Protein AF-A0A653CNT8-F1 (afdb_monomer)

Nearest PDB structures (foldseek):
  4oww-assembly1_C  TM=9.726E-01  e=1.168E-03  Homo sapiens

Solvent-accessible surface area (backbone atoms only — not comparable to full-atom values): 7453 Å² total; per-residue (Å²): 114,70,68,63,53,53,52,52,52,53,52,49,55,63,69,68,51,68,81,62,68,60,64,63,49,51,55,50,52,51,52,51,52,55,51,53,53,51,50,54,52,50,56,66,70,57,79,70,93,74,88,80,91,78,82,88,88,88,87,80,92,74,94,71,84,76,70,93,64,94,70,81,75,53,69,66,29,53,52,51,47,52,49,47,58,74,75,38,92,70,43,71,45,72,43,90,47,90,84,74,49,29,50,44,83,50,79,86,83,77,83,88,126

pLDDT: mean 70.65, std 19.43, range [34.91, 95.94]

Secondary structure (DSSP, 8-state):
-HHHHHHHHHHHHHHHS---HHHHHHHHHHHHHHHHHHHHHHHHHS-------------S-------S------HHHHHHHHHHHHH--SEEEE---TTS--EEEEPPP----

InterPro domains:
  IPR031821 SOSS complex subunit C [PF15925] (32-110)
  IPR031821 SOSS complex subunit C [PTHR31526] (18-112)

Foldseek 3Di:
DVVVVVVVVVVVVVVPPDPPPVVVVVVVVVVVVVVVVVVVVVCVVPDDDDDDDDDDDDDDDDDDPPPPDPDPLDPVLVVVLVVCVVVDPFDKDADPDPVPCRIDGDDDDDDDD

Organism: Callosobruchus maculatus (NCBI:txid64391)

Structure (mmCIF, N/CA/C/O backbone):
data_AF-A0A653CNT8-F1
#
_entry.id   AF-A0A653CNT8-F1
#
loop_
_atom_site.group_PDB
_atom_site.id
_atom_site.type_symbol
_atom_site.label_atom_id
_atom_site.label_alt_id
_atom_site.label_comp_id
_atom_site.label_asym_id
_atom_site.label_entity_id
_atom_site.label_seq_id
_atom_site.pdbx_PDB_ins_code
_atom_site.Cartn_x
_atom_site.Cartn_y
_atom_site.Cartn_z
_atom_site.occupancy
_atom_site.B_iso_or_equiv
_atom_site.auth_seq_id
_atom_site.auth_comp_id
_atom_site.auth_asym_id
_atom_site.auth_atom_id
_atom_site.pdbx_PDB_model_num
ATOM 1 N N . MET A 1 1 ? 24.643 13.801 -40.669 1.00 60.78 1 MET A N 1
ATOM 2 C CA . MET A 1 1 ? 23.353 13.074 -40.576 1.00 60.78 1 MET A CA 1
ATOM 3 C C . MET A 1 1 ? 23.314 12.082 -39.407 1.00 60.78 1 MET A C 1
ATOM 5 O O . MET A 1 1 ? 22.464 12.245 -38.544 1.00 60.78 1 MET A O 1
ATOM 9 N N . VAL A 1 2 ? 24.243 11.120 -39.299 1.00 67.94 2 VAL A N 1
ATOM 10 C CA . VAL A 1 2 ? 24.221 10.052 -38.263 1.00 67.94 2 VAL A CA 1
ATOM 11 C C . VAL A 1 2 ? 24.244 10.573 -36.814 1.00 67.94 2 VAL A C 1
ATOM 13 O O . VAL A 1 2 ? 23.453 10.132 -35.984 1.00 67.94 2 VAL A O 1
ATOM 16 N N . TYR A 1 3 ? 25.091 11.562 -36.511 1.00 67.25 3 TYR A N 1
ATOM 17 C CA . TYR A 1 3 ? 25.195 12.123 -35.156 1.00 67.25 3 TYR A CA 1
ATOM 18 C C . TYR A 1 3 ? 23.890 12.767 -34.668 1.00 67.25 3 TYR A C 1
ATOM 20 O O . TYR A 1 3 ? 23.506 12.570 -33.519 1.00 67.25 3 TYR A O 1
ATOM 28 N N . ALA A 1 4 ? 23.159 13.464 -35.542 1.00 70.56 4 ALA A N 1
ATOM 29 C CA . ALA A 1 4 ? 21.887 14.098 -35.187 1.00 70.56 4 ALA A CA 1
ATOM 30 C C . ALA A 1 4 ? 20.820 13.065 -34.777 1.00 70.56 4 ALA A C 1
ATOM 32 O O . ALA A 1 4 ? 20.063 13.289 -33.832 1.00 70.56 4 ALA A O 1
ATOM 33 N N . TYR A 1 5 ? 20.808 11.902 -35.435 1.00 72.75 5 TYR A N 1
ATOM 34 C CA . TYR A 1 5 ? 19.900 10.801 -35.113 1.00 72.75 5 TYR A CA 1
ATOM 35 C C . TYR A 1 5 ? 20.244 10.157 -33.761 1.00 72.75 5 TYR A C 1
ATOM 37 O O . TYR A 1 5 ? 19.359 9.889 -32.948 1.00 72.75 5 TYR A O 1
ATOM 45 N N . LEU A 1 6 ? 21.540 9.998 -33.469 1.00 68.12 6 LEU A N 1
ATOM 46 C CA . LEU A 1 6 ? 22.018 9.459 -32.194 1.00 68.12 6 LEU A CA 1
ATOM 47 C C . LEU A 1 6 ? 21.635 10.355 -31.002 1.00 68.12 6 LEU A C 1
ATOM 49 O O . LEU A 1 6 ? 21.244 9.852 -29.947 1.00 68.12 6 LEU A O 1
ATOM 53 N N . TYR A 1 7 ? 21.715 11.680 -31.175 1.00 67.19 7 TYR A N 1
ATOM 54 C CA . TYR A 1 7 ? 21.282 12.649 -30.164 1.00 67.19 7 TYR A CA 1
ATOM 55 C C . TYR A 1 7 ? 19.761 12.646 -29.972 1.00 67.19 7 TYR A C 1
ATOM 57 O O . TYR A 1 7 ? 19.297 12.721 -28.834 1.00 67.19 7 TYR A O 1
ATOM 65 N N . LYS A 1 8 ? 18.979 12.492 -31.050 1.00 72.56 8 LYS A N 1
ATOM 66 C CA . LYS A 1 8 ? 17.514 12.385 -30.973 1.00 72.56 8 LYS A CA 1
ATOM 67 C C . LYS A 1 8 ? 17.078 11.135 -30.199 1.00 72.56 8 LYS A C 1
ATOM 69 O O . LYS A 1 8 ? 16.238 11.245 -29.310 1.00 72.56 8 LYS A O 1
ATOM 74 N N . ILE A 1 9 ? 17.700 9.982 -30.464 1.00 66.19 9 ILE A N 1
ATOM 75 C CA . ILE A 1 9 ? 17.417 8.724 -29.749 1.00 66.19 9 ILE A CA 1
ATOM 76 C C . ILE A 1 9 ? 17.850 8.809 -28.276 1.00 66.19 9 ILE A C 1
ATOM 78 O O . ILE A 1 9 ? 17.070 8.460 -27.392 1.00 66.19 9 ILE A O 1
ATOM 82 N N . LYS A 1 10 ? 19.046 9.342 -27.974 1.00 64.69 10 LYS A N 1
ATOM 83 C CA . LYS A 1 10 ? 19.482 9.564 -26.579 1.00 64.69 10 LYS A CA 1
ATOM 84 C C . LYS A 1 10 ? 18.551 10.517 -25.815 1.00 64.69 10 LYS A C 1
ATOM 86 O O . LYS A 1 10 ? 18.274 10.277 -24.642 1.00 64.69 10 LYS A O 1
ATOM 91 N N . GLY A 1 11 ? 18.059 11.574 -26.465 1.00 62.50 11 GLY A N 1
ATOM 92 C CA . GLY A 1 11 ? 17.101 12.514 -25.874 1.00 62.50 11 GLY A CA 1
ATOM 93 C C . GLY A 1 11 ? 15.747 11.873 -25.562 1.00 62.50 11 GLY A C 1
ATOM 94 O O . GLY A 1 11 ? 15.188 12.115 -24.496 1.00 62.50 11 GLY A O 1
ATOM 95 N N . ILE A 1 12 ? 15.256 10.996 -26.441 1.00 66.31 12 ILE A N 1
ATOM 96 C CA . ILE A 1 12 ? 14.012 10.241 -26.225 1.00 66.31 12 ILE A CA 1
ATOM 97 C C . ILE A 1 12 ? 14.170 9.243 -25.069 1.00 66.31 12 ILE A C 1
ATOM 99 O O . ILE A 1 12 ? 13.314 9.211 -24.191 1.00 66.31 12 ILE A O 1
ATOM 103 N N . CYS A 1 13 ? 15.287 8.511 -24.974 1.00 58.53 13 CYS A N 1
ATOM 104 C CA . CYS A 1 13 ? 15.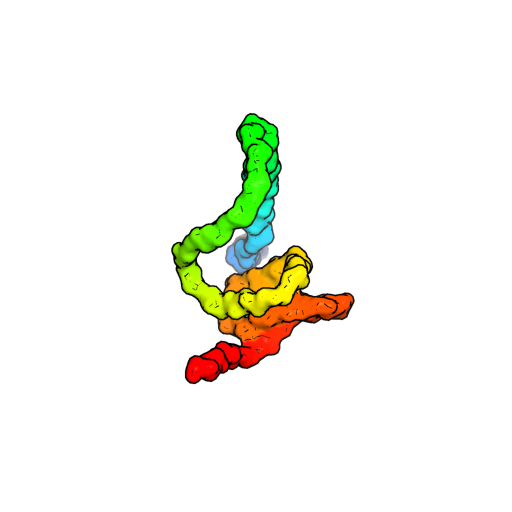548 7.627 -23.827 1.00 58.53 13 CYS A CA 1
ATOM 105 C C . CYS A 1 13 ? 15.670 8.387 -22.495 1.00 58.53 13 CYS A C 1
ATOM 107 O O . CYS A 1 13 ? 15.281 7.862 -21.457 1.00 58.53 13 CYS A O 1
ATOM 109 N N . LYS A 1 14 ? 16.170 9.631 -22.508 1.00 60.00 14 LYS A N 1
ATOM 110 C CA . LYS A 1 14 ? 16.183 10.510 -21.325 1.00 60.00 14 LYS A CA 1
ATOM 111 C C . LYS A 1 14 ? 14.765 10.940 -20.916 1.00 60.00 14 LYS A C 1
ATOM 113 O O . LYS A 1 14 ? 14.518 11.121 -19.732 1.00 60.00 14 LYS A O 1
ATOM 118 N N . PHE A 1 15 ? 13.850 11.083 -21.876 1.00 54.94 15 PHE A N 1
ATOM 119 C CA . PHE A 1 15 ? 12.457 11.482 -21.640 1.00 54.94 15 PHE A CA 1
ATOM 120 C C . PHE A 1 15 ? 11.546 10.298 -21.266 1.00 54.94 15 PHE A C 1
ATOM 122 O O . PHE A 1 15 ? 10.596 10.461 -20.511 1.00 54.94 15 PHE A O 1
ATOM 129 N N . MET A 1 16 ? 11.857 9.095 -21.758 1.00 51.31 16 MET A N 1
ATOM 130 C CA . MET A 1 16 ? 11.170 7.842 -21.412 1.00 51.31 16 MET A CA 1
ATOM 131 C C . MET A 1 16 ? 11.749 7.164 -20.162 1.00 51.31 16 MET A C 1
ATOM 133 O O . MET A 1 16 ? 11.199 6.167 -19.695 1.00 51.31 16 MET A O 1
ATOM 137 N N . ALA A 1 17 ? 12.846 7.689 -19.606 1.00 48.62 17 ALA A N 1
ATOM 138 C CA . ALA A 1 17 ? 13.325 7.298 -18.291 1.00 48.62 17 ALA A CA 1
ATOM 139 C C . ALA A 1 17 ? 12.314 7.798 -17.254 1.00 48.62 17 ALA A C 1
ATOM 141 O O . ALA A 1 17 ? 12.349 8.949 -16.824 1.00 48.62 17 ALA A O 1
ATOM 142 N N . PHE A 1 18 ? 11.382 6.909 -16.919 1.00 45.47 18 PHE A N 1
ATOM 143 C CA . PHE A 1 18 ? 10.419 7.031 -15.834 1.00 45.47 18 PHE A CA 1
ATOM 144 C C . PHE A 1 18 ? 11.062 7.771 -14.646 1.00 45.47 18 PHE A C 1
ATOM 146 O O . PHE A 1 18 ? 12.155 7.364 -14.229 1.00 45.47 18 PHE A O 1
ATOM 153 N N . PRO A 1 19 ? 10.462 8.856 -14.116 1.00 54.38 19 PRO A N 1
ATOM 154 C CA . PRO A 1 19 ? 11.034 9.571 -12.981 1.00 54.38 19 PRO A CA 1
ATOM 155 C C . PRO A 1 19 ? 11.251 8.558 -11.862 1.00 54.38 19 PRO A C 1
ATOM 157 O O . PRO A 1 19 ? 10.290 7.947 -11.405 1.00 54.38 19 PRO A O 1
ATOM 160 N N . GLN A 1 20 ? 12.511 8.304 -11.492 1.00 53.34 20 GLN A N 1
ATOM 161 C CA . GLN A 1 20 ? 12.832 7.274 -10.512 1.00 53.34 20 GLN A CA 1
ATOM 162 C C . GLN A 1 20 ? 12.137 7.628 -9.189 1.00 53.34 20 GLN A C 1
ATOM 164 O O . GLN A 1 20 ? 12.589 8.553 -8.508 1.00 53.34 20 GLN A O 1
ATOM 169 N N . PRO A 1 21 ? 11.095 6.882 -8.769 1.00 56.06 21 PRO A N 1
ATOM 170 C CA . PRO A 1 21 ? 10.390 7.169 -7.520 1.00 56.06 21 PRO A CA 1
ATOM 171 C C . PRO A 1 21 ? 11.310 6.992 -6.300 1.00 56.06 21 PRO A C 1
ATOM 173 O O . PRO A 1 21 ? 11.006 7.469 -5.210 1.00 56.06 21 PRO A O 1
ATOM 176 N N . ASN A 1 22 ? 12.464 6.340 -6.484 1.00 59.62 22 ASN A N 1
ATOM 177 C CA . ASN A 1 22 ? 13.475 6.158 -5.452 1.00 59.62 22 ASN A CA 1
ATOM 178 C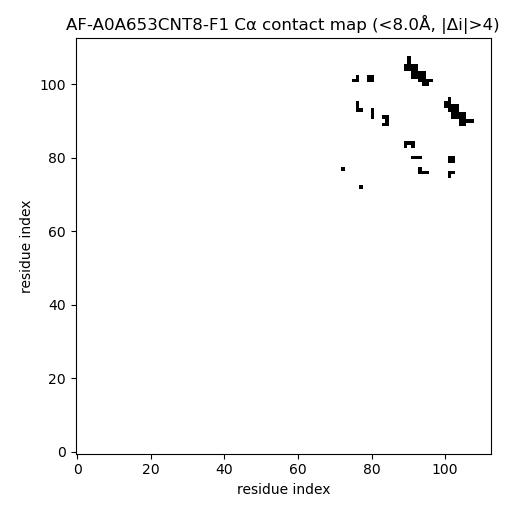 C . ASN A 1 22 ? 14.143 7.466 -5.018 1.00 59.62 22 ASN A C 1
ATOM 180 O O . ASN A 1 22 ? 14.322 7.649 -3.821 1.00 59.62 22 ASN A O 1
ATOM 184 N N . ALA A 1 23 ? 14.443 8.405 -5.923 1.00 62.97 23 ALA A N 1
ATOM 185 C CA . ALA A 1 23 ? 15.180 9.618 -5.546 1.00 62.97 23 ALA A CA 1
ATOM 186 C C . ALA A 1 23 ? 14.366 10.525 -4.603 1.00 62.97 23 ALA A C 1
ATOM 188 O O . ALA A 1 23 ? 14.873 11.038 -3.609 1.00 62.97 23 ALA A O 1
ATOM 189 N N . GLN A 1 24 ? 13.071 10.688 -4.878 1.00 63.88 24 GLN A N 1
ATOM 190 C CA . GLN A 1 24 ? 12.174 11.487 -4.035 1.00 63.88 24 GLN A CA 1
ATOM 191 C C . GLN A 1 24 ? 11.862 10.776 -2.713 1.00 63.88 24 GLN A C 1
ATOM 193 O O . GLN A 1 24 ? 11.811 11.415 -1.660 1.00 63.88 24 GLN A O 1
ATOM 198 N N . ARG A 1 25 ? 11.705 9.447 -2.750 1.00 66.75 25 ARG A N 1
ATOM 1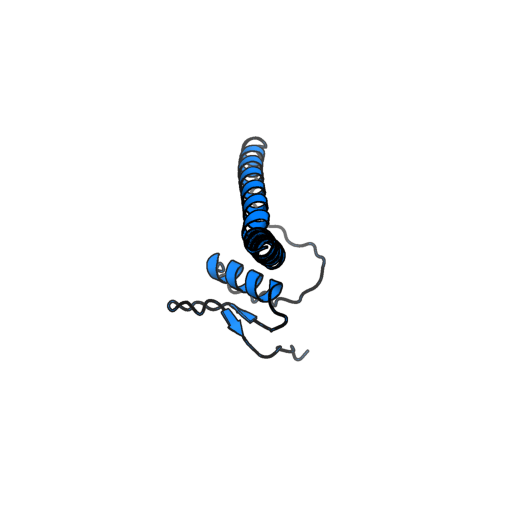99 C CA . ARG A 1 25 ? 11.471 8.626 -1.558 1.00 66.75 25 ARG A CA 1
ATOM 200 C C . ARG A 1 25 ? 12.684 8.607 -0.629 1.00 66.75 25 ARG A C 1
ATOM 202 O O . ARG A 1 25 ? 12.511 8.675 0.582 1.00 66.75 25 ARG A O 1
ATOM 209 N N . GLU A 1 26 ? 13.897 8.577 -1.171 1.00 73.00 26 GLU A N 1
ATOM 210 C CA . GLU A 1 26 ? 15.137 8.621 -0.393 1.00 73.00 26 GLU A CA 1
ATOM 211 C C . GLU A 1 26 ? 15.313 9.961 0.334 1.00 73.00 26 GLU A C 1
ATOM 213 O O . GLU A 1 26 ? 15.634 9.984 1.524 1.00 73.00 26 GLU A O 1
ATOM 218 N N . LEU A 1 27 ? 14.991 11.077 -0.330 1.00 73.38 27 LEU A N 1
ATOM 219 C CA . LEU A 1 27 ? 14.976 12.399 0.304 1.00 73.38 27 LEU A CA 1
ATOM 220 C C . LEU A 1 27 ? 13.920 12.504 1.414 1.00 73.38 27 LEU A C 1
ATOM 222 O O . LEU A 1 27 ? 14.189 13.097 2.460 1.00 73.38 27 LEU A O 1
ATOM 226 N N . ALA A 1 28 ? 12.736 11.921 1.215 1.00 68.25 28 ALA A N 1
ATOM 227 C CA . ALA A 1 28 ? 11.699 11.874 2.245 1.00 68.25 28 ALA A CA 1
ATOM 228 C C . ALA A 1 28 ? 12.130 11.010 3.444 1.00 68.25 28 ALA A C 1
ATOM 230 O O . ALA A 1 28 ? 12.022 11.452 4.586 1.00 68.25 28 ALA A O 1
ATOM 231 N N . ASN A 1 29 ? 12.699 9.826 3.191 1.00 69.06 29 ASN A N 1
ATOM 232 C CA . ASN A 1 29 ? 13.204 8.925 4.230 1.00 69.06 29 ASN A CA 1
ATOM 233 C C . ASN A 1 29 ? 14.309 9.580 5.074 1.00 69.06 29 ASN A C 1
ATOM 235 O O . ASN A 1 29 ? 14.300 9.446 6.298 1.00 69.06 29 ASN A O 1
ATOM 239 N N . ARG A 1 30 ? 15.227 10.330 4.446 1.00 79.19 30 ARG A N 1
ATOM 240 C CA . ARG A 1 30 ? 16.263 11.086 5.169 1.00 79.19 30 ARG A CA 1
ATOM 241 C C . ARG A 1 30 ? 15.675 12.143 6.103 1.00 79.19 30 ARG A C 1
ATOM 243 O O . ARG A 1 30 ? 16.073 12.198 7.263 1.00 79.19 30 ARG A O 1
ATOM 250 N N . LYS A 1 31 ? 14.706 12.934 5.630 1.00 79.00 31 LYS A N 1
ATOM 251 C CA . LYS A 1 31 ? 14.046 13.966 6.452 1.00 79.00 31 LYS A CA 1
ATOM 252 C C . LYS A 1 31 ? 13.315 13.367 7.651 1.00 79.00 31 LYS A C 1
ATOM 254 O O . LYS A 1 31 ? 13.417 13.893 8.754 1.00 79.00 31 LYS A O 1
ATOM 259 N N . ILE A 1 32 ? 12.631 12.244 7.442 1.00 82.88 32 ILE A N 1
ATOM 260 C CA . ILE A 1 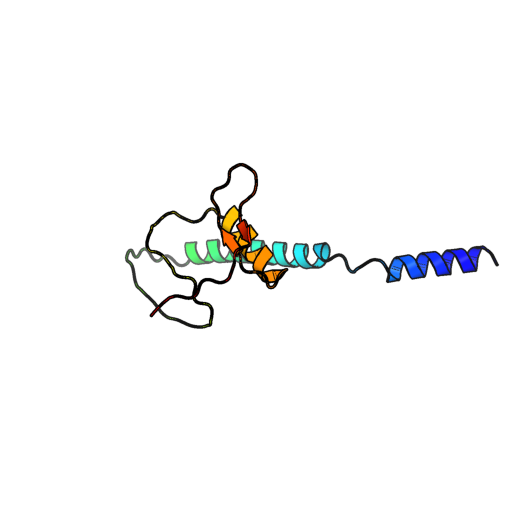32 ? 11.918 11.535 8.510 1.00 82.88 32 ILE A CA 1
ATOM 261 C C . ILE A 1 32 ? 12.897 11.073 9.595 1.00 82.88 32 ILE A C 1
ATOM 263 O O . ILE A 1 32 ? 12.613 11.230 10.779 1.00 82.88 32 ILE A O 1
ATOM 267 N N . LEU A 1 33 ? 14.056 10.526 9.215 1.00 76.31 33 LEU A N 1
ATOM 268 C CA . LEU A 1 33 ? 15.040 10.038 10.181 1.00 76.31 33 LEU A CA 1
ATOM 269 C C . LEU A 1 33 ? 15.637 11.174 11.028 1.00 76.31 33 LEU A C 1
ATOM 271 O O . LEU A 1 33 ? 15.780 11.020 12.243 1.00 76.31 33 LEU A O 1
ATOM 275 N N . GLU A 1 34 ? 15.937 12.312 10.400 1.00 83.38 34 GLU A N 1
ATOM 276 C CA . GLU A 1 34 ? 16.443 13.515 11.074 1.00 83.38 34 GLU A CA 1
ATOM 277 C C . GLU A 1 34 ? 15.411 14.075 12.072 1.00 83.38 34 GLU A C 1
ATOM 279 O O . GLU A 1 34 ? 15.742 14.339 13.232 1.00 83.38 34 GLU A O 1
ATOM 284 N N . GLU A 1 35 ? 14.140 14.170 11.671 1.00 78.50 35 GLU A N 1
ATOM 285 C CA . GLU A 1 35 ? 13.052 14.625 12.547 1.00 78.50 35 GLU A CA 1
ATOM 286 C C . GLU A 1 35 ? 12.840 13.679 13.742 1.00 78.50 35 GLU A C 1
ATOM 288 O O . GLU A 1 35 ? 12.642 14.124 14.876 1.00 78.50 35 GLU A O 1
ATOM 293 N N . LEU A 1 36 ? 12.940 12.365 13.520 1.00 78.31 36 LEU A N 1
ATOM 294 C CA . LEU A 1 36 ? 12.732 11.348 14.554 1.00 78.31 36 LEU A CA 1
ATOM 295 C C . LEU A 1 36 ? 13.844 11.383 15.616 1.00 78.31 36 LEU A C 1
ATOM 297 O O . LEU A 1 36 ? 13.567 11.266 16.815 1.00 78.31 36 LEU A O 1
ATOM 301 N N . GLN A 1 37 ? 15.092 11.616 15.199 1.00 84.25 37 GLN A N 1
ATOM 302 C CA . GLN A 1 37 ? 16.220 11.820 16.114 1.00 84.25 37 GLN A CA 1
ATOM 303 C C . GLN A 1 37 ? 16.072 13.109 16.931 1.00 84.25 37 GLN A C 1
ATOM 305 O O . GLN A 1 37 ? 16.277 13.091 18.150 1.00 84.25 37 GLN A O 1
ATOM 310 N N . LEU A 1 38 ? 15.660 14.206 16.289 1.00 84.88 38 LEU A N 1
ATOM 311 C CA . LEU A 1 38 ? 15.440 15.486 16.961 1.00 84.88 38 LEU A CA 1
ATOM 312 C C . LEU A 1 38 ? 14.294 15.400 17.979 1.00 84.88 38 LEU A C 1
ATOM 314 O O . LEU A 1 38 ? 14.448 15.828 19.125 1.00 84.88 38 LEU A O 1
ATOM 318 N N . LYS A 1 39 ? 13.180 14.760 17.610 1.00 79.25 39 LYS A N 1
ATOM 319 C CA . LYS A 1 39 ? 12.037 14.532 18.504 1.00 79.25 39 LYS A CA 1
ATOM 320 C C . LYS A 1 39 ? 12.419 13.688 19.720 1.00 79.25 39 LYS A C 1
ATOM 322 O O . LYS A 1 39 ? 12.026 14.027 20.835 1.00 79.25 39 LYS A O 1
ATOM 327 N N . LYS A 1 40 ? 13.236 12.641 19.540 1.00 78.31 40 LYS A N 1
ATOM 328 C CA . LYS A 1 40 ? 13.767 11.835 20.655 1.00 78.31 40 LYS A CA 1
ATOM 329 C C . LYS A 1 40 ? 14.599 12.686 21.619 1.00 78.31 40 LYS A C 1
ATOM 331 O O . LYS A 1 40 ? 14.460 12.539 22.830 1.00 78.31 40 LYS A O 1
ATOM 336 N N . GLN A 1 41 ? 15.442 13.579 21.101 1.00 77.06 41 GLN A N 1
ATOM 337 C CA . GLN A 1 41 ? 16.261 14.456 21.939 1.00 77.06 41 GLN A CA 1
ATOM 338 C C . GLN A 1 41 ? 15.416 15.503 22.683 1.00 77.06 41 GLN A C 1
ATOM 340 O O . GLN A 1 41 ? 15.684 15.779 23.852 1.00 77.06 41 GLN A O 1
ATOM 345 N N . LEU A 1 42 ? 14.380 16.051 22.041 1.00 75.56 42 LEU A N 1
ATOM 346 C CA . LEU A 1 42 ? 13.472 17.016 22.664 1.00 75.56 42 LEU A CA 1
ATOM 347 C C . LEU A 1 42 ? 12.658 16.382 23.800 1.00 75.56 42 LEU A C 1
ATOM 349 O O . LEU A 1 42 ? 12.588 16.956 24.883 1.00 75.56 42 LEU A O 1
ATOM 353 N N . LEU A 1 43 ? 12.122 15.173 23.590 1.00 68.31 43 LEU A N 1
ATOM 354 C CA . LEU A 1 43 ? 11.427 14.416 24.639 1.00 68.31 43 LEU A CA 1
ATOM 355 C C . LEU A 1 43 ? 12.334 14.130 25.844 1.00 68.31 43 LEU A C 1
ATOM 357 O O . LEU A 1 43 ? 11.869 14.152 26.976 1.00 68.31 43 LEU A O 1
ATOM 361 N N . LEU A 1 44 ? 13.627 13.886 25.616 1.00 64.19 44 LEU A N 1
ATOM 362 C CA . LEU A 1 44 ? 14.578 13.603 26.693 1.00 64.19 44 LEU A CA 1
ATOM 363 C C . LEU A 1 44 ? 14.964 14.860 27.496 1.00 64.19 44 LEU A C 1
ATOM 365 O O . LEU A 1 44 ? 15.298 14.759 28.673 1.00 64.19 44 LEU A O 1
ATOM 369 N N . LYS A 1 45 ? 14.913 16.043 26.868 1.00 63.47 45 LYS A N 1
ATOM 370 C CA . LYS A 1 45 ? 15.153 17.350 27.509 1.00 63.47 45 LYS A CA 1
ATOM 371 C C . LYS A 1 45 ? 13.919 17.899 28.231 1.00 63.47 45 LYS A C 1
ATOM 373 O O . LYS A 1 45 ? 14.063 18.621 29.213 1.00 63.47 45 LYS A O 1
ATOM 378 N N . GLN A 1 46 ? 12.721 17.559 27.763 1.00 57.66 46 GLN A N 1
ATOM 379 C CA . GLN A 1 46 ? 11.449 17.899 28.397 1.00 57.66 46 GLN A CA 1
ATOM 380 C C . GLN A 1 46 ? 11.122 16.838 29.460 1.00 57.66 46 GLN A C 1
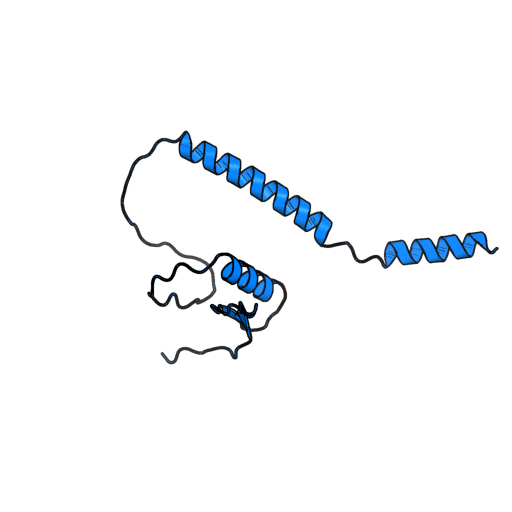ATOM 382 O O . GLN A 1 46 ? 10.245 16.002 29.269 1.00 57.66 46 GLN A O 1
ATOM 387 N N . GLY A 1 47 ? 11.875 16.818 30.562 1.00 58.28 47 GLY A N 1
ATOM 388 C CA . GLY A 1 47 ? 11.670 15.848 31.637 1.00 58.28 47 GLY A CA 1
ATOM 389 C C . GLY A 1 47 ? 10.228 15.849 32.155 1.00 58.28 47 GLY A C 1
ATOM 390 O O . GLY A 1 47 ? 9.821 16.776 32.846 1.00 58.28 47 GLY A O 1
ATOM 391 N N . VAL A 1 48 ? 9.476 14.790 31.851 1.00 43.25 48 VAL A N 1
ATOM 392 C CA . VAL A 1 48 ? 8.244 14.414 32.553 1.00 43.25 48 VAL A CA 1
ATOM 393 C C . VAL A 1 48 ? 8.276 12.905 32.755 1.00 43.25 48 VAL A C 1
ATOM 395 O O . VAL A 1 48 ? 7.960 12.121 31.863 1.00 43.25 48 VAL A O 1
ATOM 398 N N . ALA A 1 49 ? 8.672 12.494 33.956 1.00 46.59 49 ALA A N 1
ATOM 399 C CA . ALA A 1 49 ? 8.236 11.220 34.493 1.00 46.59 49 ALA A CA 1
ATOM 400 C C . ALA A 1 49 ? 6.748 11.362 34.836 1.00 46.59 49 ALA A C 1
ATOM 402 O O . ALA A 1 49 ? 6.392 12.150 35.707 1.00 46.59 49 ALA A O 1
ATOM 403 N N . SER A 1 50 ? 5.876 10.633 34.145 1.00 38.91 50 SER A N 1
ATOM 404 C CA . SER A 1 50 ? 4.527 10.312 34.618 1.00 38.91 50 SER A CA 1
ATOM 405 C C . SER A 1 50 ? 4.043 9.056 33.907 1.00 38.91 50 SER A C 1
ATOM 407 O O . SER A 1 50 ? 3.849 9.015 32.696 1.00 38.91 50 SER A O 1
ATOM 409 N N . THR A 1 51 ? 3.906 8.011 34.706 1.00 44.50 51 THR A N 1
ATOM 410 C CA . THR A 1 51 ? 3.096 6.826 34.461 1.00 44.50 51 THR A CA 1
ATOM 411 C C . THR A 1 51 ? 1.644 7.180 34.116 1.00 44.50 51 THR A C 1
ATOM 413 O O . THR A 1 51 ? 1.135 8.203 34.564 1.00 44.50 51 THR A O 1
ATOM 416 N N . LEU A 1 52 ? 0.981 6.206 33.477 1.00 38.59 52 LEU A N 1
ATOM 417 C CA . LEU A 1 52 ? -0.466 5.929 33.419 1.00 38.59 52 LEU A CA 1
ATOM 418 C C . LEU A 1 52 ? -1.207 6.276 32.110 1.00 38.59 52 LEU A C 1
ATOM 420 O O . LEU A 1 52 ? -1.277 7.414 31.663 1.00 38.59 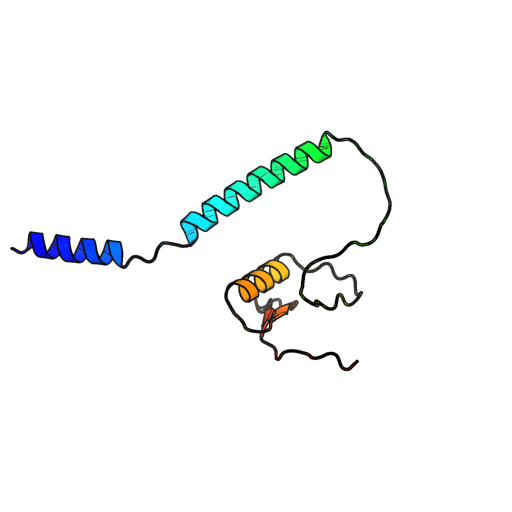52 LEU A O 1
ATOM 424 N N . ASN A 1 53 ? -1.794 5.209 31.554 1.00 54.75 53 ASN A N 1
ATOM 425 C CA . ASN A 1 53 ? -2.944 5.129 30.651 1.00 54.75 53 ASN A CA 1
ATOM 426 C C . ASN A 1 53 ? -3.870 6.361 30.611 1.00 54.75 53 ASN A C 1
ATOM 428 O O . ASN A 1 53 ? -4.422 6.744 31.637 1.00 54.75 53 ASN A O 1
ATOM 432 N N . ALA A 1 54 ? -4.185 6.823 29.398 1.00 37.06 54 ALA A N 1
ATOM 433 C CA . ALA A 1 54 ? -5.499 7.343 28.998 1.00 37.06 54 ALA A CA 1
ATOM 434 C C . ALA A 1 54 ? -5.555 7.311 27.454 1.00 37.06 54 ALA A C 1
ATOM 436 O O . ALA A 1 54 ? -4.735 7.929 26.784 1.00 37.06 54 ALA A O 1
ATOM 437 N N . SER A 1 55 ? -6.300 6.385 26.852 1.00 46.00 55 SER A N 1
ATOM 438 C CA . SER A 1 55 ? -7.693 6.592 26.425 1.00 46.00 55 SER A CA 1
ATOM 439 C C . SER A 1 55 ? -7.871 7.751 25.437 1.00 46.00 55 SER A C 1
ATOM 441 O O . SER A 1 55 ? -7.874 8.906 25.837 1.00 46.00 55 SER A O 1
ATOM 443 N N . SER A 1 56 ? -8.132 7.376 24.176 1.00 55.16 56 SER A N 1
ATOM 444 C CA . SER A 1 56 ? -9.037 8.021 23.205 1.00 55.16 56 SER A CA 1
ATOM 445 C C . SER A 1 56 ? -8.884 9.516 22.885 1.00 55.16 56 SER A C 1
ATOM 447 O O . SER A 1 56 ? -9.077 10.353 23.755 1.00 55.16 56 SER A O 1
ATOM 449 N N . LEU A 1 57 ? -8.762 9.841 21.589 1.00 46.84 57 LEU A N 1
ATOM 450 C CA . LEU A 1 57 ? -9.752 10.645 20.841 1.00 46.84 57 LEU A CA 1
ATOM 451 C C . LEU A 1 57 ? -9.498 10.555 19.306 1.00 46.84 57 LEU A C 1
ATOM 453 O O . LEU A 1 57 ? -8.396 10.182 18.901 1.00 46.84 57 LEU A O 1
ATOM 457 N N . PRO A 1 58 ? -10.524 10.807 18.458 1.00 55.47 58 PRO A N 1
ATOM 458 C CA . PRO A 1 58 ? -10.746 10.119 17.183 1.00 55.47 58 PRO A CA 1
ATOM 459 C C . PRO A 1 58 ? -10.711 11.033 15.937 1.00 55.47 58 PRO A C 1
ATOM 461 O O . PRO A 1 58 ? -10.840 12.249 16.030 1.00 55.47 58 PRO A O 1
ATOM 464 N N . GLY A 1 59 ? -10.634 10.411 14.754 1.00 34.91 59 GLY A N 1
ATOM 465 C CA . GLY A 1 59 ? -10.803 11.035 13.430 1.00 34.91 59 GLY A CA 1
ATOM 466 C C . GLY A 1 59 ? -9.586 10.761 12.540 1.00 34.91 59 GLY A C 1
ATOM 467 O O . GLY A 1 59 ? -8.475 11.095 12.916 1.00 34.91 59 GLY A O 1
ATOM 468 N N . ILE A 1 60 ? -9.660 10.116 11.377 1.00 35.72 60 ILE A N 1
ATOM 469 C CA . ILE A 1 60 ? -10.721 10.003 10.376 1.00 35.72 60 ILE A CA 1
ATOM 470 C C . ILE A 1 60 ? -10.544 8.655 9.647 1.00 35.72 60 ILE A C 1
ATOM 472 O O . ILE A 1 60 ? -9.454 8.332 9.188 1.00 35.72 60 ILE A O 1
ATOM 476 N N . GLY A 1 61 ? -11.634 7.887 9.558 1.00 41.75 61 GLY A N 1
ATOM 477 C CA . GLY A 1 61 ? -11.957 6.978 8.452 1.00 41.75 61 GLY A CA 1
ATOM 478 C C . GLY A 1 61 ? -10.973 5.869 8.065 1.00 41.75 61 GLY A C 1
ATOM 479 O O . GLY A 1 61 ? -10.354 5.955 7.014 1.00 41.75 61 GLY A O 1
ATOM 480 N N . SER A 1 62 ? -10.950 4.769 8.816 1.00 35.72 62 SER A N 1
ATOM 481 C CA . SER A 1 62 ? -11.135 3.421 8.250 1.00 35.72 62 SER A CA 1
ATOM 482 C C . SER A 1 62 ? -11.283 2.434 9.403 1.00 35.72 62 SER A C 1
ATOM 484 O O . SER A 1 62 ? -10.452 2.402 10.309 1.00 35.72 62 SER A O 1
ATOM 486 N N . ALA A 1 63 ? -12.376 1.677 9.412 1.00 39.31 63 ALA A N 1
ATOM 487 C CA . ALA A 1 63 ? -12.665 0.677 10.427 1.00 39.31 63 ALA A CA 1
ATOM 488 C C . ALA A 1 63 ? -11.645 -0.470 10.345 1.00 39.31 63 ALA A C 1
ATOM 490 O O . ALA A 1 63 ? -11.866 -1.472 9.673 1.00 39.31 63 ALA A O 1
ATOM 491 N N . THR A 1 64 ? -10.515 -0.339 11.035 1.00 39.91 64 THR A N 1
ATOM 492 C CA . THR A 1 64 ? -9.725 -1.500 11.442 1.00 39.91 64 THR A CA 1
ATOM 493 C C . THR A 1 64 ? -10.245 -1.945 12.792 1.00 39.91 64 THR A C 1
ATOM 495 O O . THR A 1 64 ? -10.002 -1.284 13.802 1.00 39.91 64 THR A O 1
ATOM 498 N N . VAL A 1 65 ? -10.976 -3.057 12.776 1.00 42.62 65 VAL A N 1
ATOM 499 C CA . VAL A 1 65 ? -11.278 -3.898 13.932 1.00 42.62 65 VAL A CA 1
ATOM 500 C C . VAL A 1 65 ? -9.973 -4.107 14.706 1.00 42.62 65 VAL A C 1
ATOM 502 O O . VAL A 1 65 ? -9.114 -4.891 14.310 1.00 42.62 65 VAL A O 1
ATOM 505 N N . GLN A 1 66 ? -9.777 -3.335 15.774 1.00 41.97 66 GLN A N 1
ATOM 506 C CA . GLN A 1 66 ? -8.757 -3.613 16.776 1.00 41.97 66 GLN A CA 1
ATOM 507 C C . GLN A 1 66 ? -9.321 -4.735 17.641 1.00 41.97 66 GLN A C 1
ATOM 509 O O . GLN A 1 66 ? -9.927 -4.486 18.680 1.00 41.97 66 GLN A O 1
ATOM 514 N N . SER A 1 67 ? -9.176 -5.975 17.167 1.00 39.19 67 SER A N 1
ATOM 515 C CA . SER A 1 67 ? -9.327 -7.135 18.037 1.00 39.19 67 SER A CA 1
ATOM 516 C C . SER A 1 67 ? -8.281 -7.027 19.140 1.00 39.19 67 SER A C 1
ATOM 518 O O . SER A 1 67 ? -7.086 -6.865 18.886 1.00 39.19 67 SER A O 1
ATO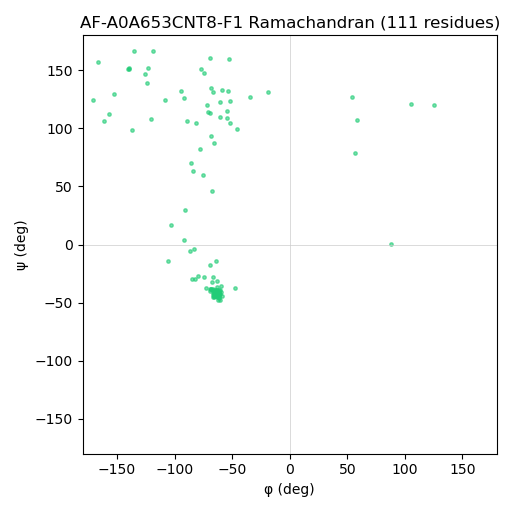M 520 N N . ALA A 1 68 ? -8.783 -7.037 20.366 1.00 39.44 68 ALA A N 1
ATOM 521 C CA . ALA A 1 68 ? -8.067 -6.854 21.611 1.00 39.44 68 ALA A CA 1
ATOM 522 C C . ALA A 1 68 ? -7.256 -8.101 22.005 1.00 39.44 68 ALA A C 1
ATOM 524 O O . ALA A 1 68 ? -7.445 -8.641 23.087 1.00 39.44 68 ALA A O 1
ATOM 525 N N . ASP A 1 69 ? -6.322 -8.518 21.151 1.00 38.47 69 ASP A N 1
ATOM 526 C CA . ASP A 1 69 ? -5.304 -9.512 21.486 1.00 38.47 69 ASP A CA 1
ATOM 527 C C . ASP A 1 69 ? -3.936 -8.856 21.307 1.00 38.47 69 ASP A C 1
ATOM 529 O O . ASP A 1 69 ? -3.512 -8.540 20.196 1.00 38.47 69 ASP A O 1
ATOM 533 N N . GLY A 1 70 ? -3.261 -8.582 22.425 1.00 43.03 70 GLY A N 1
ATOM 534 C CA . GLY A 1 70 ? -2.026 -7.799 22.529 1.00 43.03 70 GLY A CA 1
ATOM 535 C C . GLY A 1 70 ? -0.772 -8.430 21.910 1.00 43.03 70 GLY A C 1
ATOM 536 O O . GLY A 1 70 ? 0.292 -8.394 22.525 1.00 43.03 70 GLY A O 1
ATOM 537 N N . HIS A 1 71 ? -0.851 -8.975 20.698 1.00 54.34 71 HIS A N 1
ATOM 538 C CA . HIS A 1 71 ? 0.327 -9.300 19.904 1.00 54.34 71 HIS A CA 1
ATOM 539 C C . HIS A 1 71 ? 0.813 -8.024 19.216 1.00 54.34 71 HIS A C 1
ATOM 541 O O . HIS A 1 71 ? 0.216 -7.539 18.256 1.00 54.34 71 HIS A O 1
ATOM 547 N N . SER A 1 72 ? 1.901 -7.449 19.738 1.00 63.12 72 SER A N 1
ATOM 548 C CA . SER A 1 72 ? 2.600 -6.323 19.114 1.00 63.12 72 SER A CA 1
ATOM 549 C C . SER A 1 72 ? 2.918 -6.657 17.653 1.00 63.12 72 SER A C 1
ATOM 551 O O . SER A 1 72 ? 3.810 -7.454 17.367 1.00 63.12 72 SER A O 1
ATOM 553 N N . MET A 1 73 ? 2.154 -6.069 16.731 1.00 67.06 73 MET A N 1
ATOM 554 C CA . MET A 1 73 ? 2.320 -6.245 15.290 1.00 67.06 73 MET A CA 1
ATOM 555 C C . MET A 1 73 ? 3.770 -5.983 14.875 1.00 67.06 73 MET A C 1
ATOM 557 O O . MET A 1 73 ? 4.295 -4.890 15.113 1.00 67.06 73 MET A O 1
ATOM 561 N N . ASN A 1 74 ? 4.398 -6.965 14.220 1.00 82.62 74 ASN A N 1
ATOM 562 C CA . ASN A 1 74 ? 5.783 -6.865 13.771 1.00 82.62 74 ASN A CA 1
ATOM 563 C C . ASN A 1 74 ? 5.925 -5.662 12.809 1.00 82.62 74 ASN A C 1
ATOM 565 O O . ASN A 1 74 ? 5.110 -5.528 11.886 1.00 82.62 74 ASN A O 1
ATOM 569 N N . PRO A 1 75 ? 6.941 -4.787 12.973 1.00 86.25 75 PRO A N 1
ATOM 570 C CA . PRO A 1 75 ? 7.172 -3.652 12.079 1.00 86.25 75 PRO A CA 1
ATOM 571 C C . PRO A 1 75 ? 7.132 -4.010 10.588 1.00 86.25 75 PRO A C 1
ATOM 573 O O . PRO A 1 75 ? 6.570 -3.254 9.796 1.00 86.25 75 PRO A O 1
ATOM 576 N N . LEU A 1 76 ? 7.649 -5.185 10.211 1.00 88.00 76 LEU A N 1
ATOM 577 C CA . LEU A 1 76 ? 7.672 -5.642 8.818 1.00 88.00 76 LEU A CA 1
ATOM 578 C C . LEU A 1 76 ? 6.265 -5.857 8.243 1.00 88.00 76 LEU A C 1
ATOM 580 O O . LEU A 1 76 ? 5.986 -5.429 7.124 1.00 88.00 76 LEU A O 1
ATOM 584 N N . GLN A 1 77 ? 5.358 -6.460 9.018 1.00 91.38 77 GLN A N 1
ATOM 585 C CA . GLN A 1 77 ? 3.964 -6.670 8.609 1.00 91.38 77 GLN A CA 1
ATOM 586 C C . GLN A 1 77 ? 3.245 -5.336 8.417 1.00 91.38 77 GLN A C 1
ATOM 588 O O . GLN A 1 77 ? 2.519 -5.150 7.441 1.00 91.38 77 GLN A O 1
ATOM 593 N N . ARG A 1 78 ? 3.486 -4.380 9.325 1.00 91.81 78 ARG A N 1
ATOM 594 C CA . ARG A 1 78 ? 2.903 -3.038 9.238 1.00 91.81 78 ARG A CA 1
ATOM 595 C C . ARG A 1 78 ? 3.363 -2.316 7.974 1.00 91.81 78 ARG A C 1
ATOM 597 O O . ARG A 1 78 ? 2.528 -1.768 7.259 1.00 91.81 78 ARG A O 1
ATOM 604 N N . THR A 1 79 ? 4.663 -2.329 7.684 1.00 92.25 79 THR A N 1
ATOM 605 C CA . THR A 1 79 ? 5.211 -1.686 6.481 1.00 92.25 79 THR A CA 1
ATOM 606 C C . THR A 1 79 ? 4.700 -2.345 5.201 1.00 92.25 79 THR A C 1
ATOM 608 O O . THR A 1 79 ? 4.341 -1.635 4.257 1.00 92.25 79 THR A O 1
ATOM 611 N N . ALA A 1 80 ? 4.623 -3.679 5.167 1.00 91.88 80 ALA A N 1
ATOM 612 C CA . ALA A 1 80 ? 4.078 -4.414 4.028 1.00 91.88 80 ALA A CA 1
ATOM 613 C C . ALA A 1 80 ? 2.607 -4.044 3.772 1.00 91.88 80 ALA A C 1
ATOM 615 O O . ALA A 1 80 ? 2.252 -3.688 2.648 1.00 91.88 80 ALA A O 1
ATOM 616 N N . LEU A 1 81 ? 1.777 -4.027 4.821 1.00 94.75 81 LEU A N 1
ATOM 617 C CA . LEU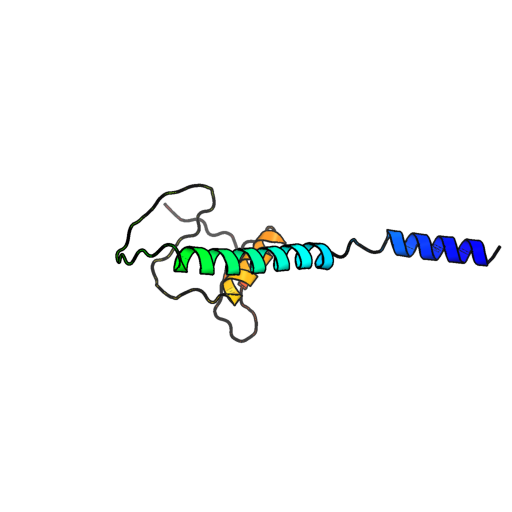 A 1 81 ? 0.358 -3.679 4.722 1.00 94.75 81 LEU A CA 1
ATOM 618 C C . LEU A 1 81 ? 0.140 -2.227 4.271 1.00 94.75 81 LEU A C 1
ATOM 620 O O . LEU A 1 81 ? -0.676 -1.967 3.391 1.00 94.75 81 LEU A O 1
ATOM 624 N N . GLN A 1 82 ? 0.907 -1.282 4.823 1.00 94.56 82 GLN A N 1
ATOM 625 C CA . GLN A 1 82 ? 0.855 0.126 4.413 1.00 94.56 82 GLN A CA 1
ATOM 626 C C . GLN A 1 82 ? 1.245 0.313 2.945 1.00 94.56 82 GLN A C 1
ATOM 628 O O . GLN A 1 82 ? 0.592 1.062 2.223 1.00 94.56 82 GLN A O 1
ATOM 633 N N . THR A 1 83 ? 2.293 -0.381 2.496 1.00 94.88 83 THR A N 1
ATOM 634 C CA . THR A 1 83 ? 2.756 -0.311 1.105 1.00 94.88 83 THR A CA 1
ATOM 635 C C . THR A 1 83 ? 1.699 -0.866 0.153 1.00 94.88 83 THR A C 1
ATOM 637 O O . THR A 1 83 ? 1.393 -0.224 -0.849 1.00 94.88 83 THR A O 1
ATOM 640 N N . ALA A 1 84 ? 1.084 -2.004 0.487 1.00 93.50 84 ALA A N 1
ATOM 641 C CA . ALA A 1 84 ? 0.025 -2.592 -0.326 1.00 93.50 84 ALA A CA 1
ATOM 642 C C . ALA A 1 84 ? -1.197 -1.673 -0.446 1.00 93.50 84 ALA A C 1
ATOM 644 O O . ALA A 1 84 ? -1.654 -1.438 -1.559 1.00 93.50 84 ALA A O 1
ATOM 645 N N . ASN A 1 85 ? -1.653 -1.070 0.656 1.00 94.00 85 ASN A N 1
ATOM 646 C CA . ASN A 1 85 ? -2.773 -0.121 0.638 1.00 94.00 85 ASN A CA 1
ATOM 647 C C . ASN A 1 85 ? -2.453 1.180 -0.121 1.00 94.00 85 ASN A C 1
ATOM 649 O O . ASN A 1 85 ? -3.352 1.823 -0.652 1.00 94.00 85 ASN A O 1
ATOM 653 N N . ALA A 1 86 ? -1.182 1.593 -0.167 1.00 94.69 86 ALA A N 1
ATOM 654 C CA . ALA A 1 86 ? -0.760 2.777 -0.914 1.00 94.69 86 ALA A CA 1
ATOM 655 C C . ALA A 1 86 ? -0.607 2.513 -2.422 1.00 94.69 86 ALA A C 1
ATOM 657 O O . ALA A 1 86 ? -0.716 3.441 -3.221 1.00 94.69 86 ALA A O 1
ATOM 658 N N . GLN A 1 87 ? -0.312 1.271 -2.816 1.00 95.31 87 GLN A N 1
ATOM 659 C CA . GLN A 1 87 ? -0.028 0.901 -4.208 1.00 95.31 87 GLN A CA 1
ATOM 660 C C . GLN A 1 87 ? -1.165 0.135 -4.890 1.00 95.31 87 GLN A C 1
ATOM 662 O O . GLN A 1 87 ? -1.144 -0.022 -6.109 1.00 95.31 87 GLN A O 1
ATOM 667 N N . SER A 1 88 ? -2.134 -0.362 -4.127 1.00 92.62 88 SER A N 1
ATOM 668 C CA . SER A 1 88 ? -3.233 -1.185 -4.615 1.00 92.62 88 SER A CA 1
ATOM 669 C C . SER A 1 88 ? -4.536 -0.816 -3.917 1.00 92.62 88 SER A C 1
ATOM 671 O O . SER A 1 88 ? -4.552 -0.390 -2.767 1.00 92.62 88 SER A O 1
ATOM 673 N N . THR A 1 89 ? -5.642 -1.012 -4.628 1.00 94.81 89 THR A N 1
ATOM 674 C CA . THR A 1 89 ? -7.008 -0.865 -4.111 1.00 94.81 89 THR A CA 1
ATOM 675 C C . THR A 1 89 ? -7.579 -2.181 -3.571 1.00 94.81 89 THR A C 1
ATOM 677 O O . THR A 1 89 ? -8.749 -2.238 -3.199 1.00 94.81 89 THR A O 1
ATOM 680 N N . GLY A 1 90 ? -6.779 -3.252 -3.558 1.00 94.31 90 GLY A N 1
ATOM 681 C CA . GLY A 1 90 ? -7.163 -4.545 -2.994 1.00 94.31 90 GLY A CA 1
ATOM 682 C C . GLY A 1 90 ? -7.289 -4.518 -1.468 1.00 94.31 90 GLY A C 1
ATOM 683 O O . GLY A 1 90 ? -6.737 -3.652 -0.794 1.00 94.31 90 GLY A O 1
ATOM 684 N N . PHE A 1 91 ? -7.997 -5.503 -0.916 1.00 95.94 91 PHE A N 1
ATOM 685 C CA . PHE A 1 91 ? -8.119 -5.685 0.529 1.00 95.94 91 PHE A CA 1
ATOM 686 C C . PHE A 1 91 ? -7.027 -6.630 1.013 1.00 95.94 91 PHE A C 1
ATOM 688 O O . PHE A 1 91 ? -6.897 -7.744 0.506 1.00 95.94 91 PHE A O 1
ATOM 695 N N . PHE A 1 92 ? -6.253 -6.189 2.001 1.00 94.94 92 PHE A N 1
ATOM 696 C CA . PHE A 1 92 ? -5.135 -6.948 2.546 1.00 94.94 92 PHE A CA 1
ATOM 697 C C . PHE A 1 92 ? -5.264 -7.107 4.055 1.00 94.94 92 PHE A C 1
ATOM 699 O O . PHE A 1 92 ? -5.735 -6.209 4.754 1.00 94.94 92 PHE A O 1
ATOM 706 N N . ILE A 1 93 ? -4.788 -8.240 4.559 1.00 93.44 93 ILE A N 1
ATOM 707 C CA . ILE A 1 93 ? -4.590 -8.485 5.990 1.00 93.44 93 ILE A CA 1
ATOM 708 C C . ILE A 1 93 ? -3.133 -8.847 6.246 1.00 93.44 93 ILE A C 1
ATOM 710 O O . ILE A 1 93 ? -2.467 -9.397 5.373 1.00 93.44 93 ILE A O 1
ATOM 714 N N . SER A 1 94 ? -2.638 -8.551 7.442 1.00 93.31 94 SER A N 1
ATOM 715 C CA . SER A 1 94 ? -1.307 -8.963 7.885 1.00 93.31 94 SER A CA 1
ATOM 716 C C . SER A 1 94 ? -1.250 -10.437 8.288 1.00 93.31 94 SER A C 1
ATOM 718 O O . SER A 1 94 ? -2.231 -10.980 8.792 1.00 93.31 94 SER A O 1
ATOM 720 N N . GLN A 1 95 ? -0.077 -11.050 8.126 1.00 92.25 95 GLN A N 1
ATOM 721 C CA . GLN A 1 95 ? 0.216 -12.437 8.484 1.00 92.25 95 GLN A CA 1
ATOM 722 C C . GLN A 1 95 ? 1.598 -12.596 9.122 1.00 92.25 95 GLN A C 1
ATOM 724 O O . GLN A 1 95 ? 2.540 -11.870 8.805 1.00 92.25 95 GLN A O 1
ATOM 729 N N . ASP A 1 96 ? 1.746 -13.596 9.982 1.00 89.19 96 ASP A N 1
ATOM 730 C CA . ASP A 1 96 ? 2.969 -14.012 10.683 1.00 89.19 96 ASP A CA 1
ATOM 731 C C . ASP A 1 96 ? 3.785 -15.070 9.923 1.00 89.19 96 ASP A C 1
ATOM 733 O O . ASP A 1 96 ? 4.521 -15.864 10.506 1.00 89.19 96 ASP A O 1
ATOM 737 N N . SER A 1 97 ? 3.711 -15.058 8.591 1.00 89.75 97 SER A N 1
ATOM 738 C CA . SER A 1 97 ? 4.457 -16.001 7.764 1.00 89.75 97 SER A CA 1
ATOM 739 C C . SER A 1 97 ? 5.971 -15.779 7.846 1.00 89.75 97 SER A C 1
ATOM 741 O O . SER A 1 97 ? 6.473 -14.680 7.609 1.00 89.75 97 SER A O 1
ATOM 743 N N . SER A 1 98 ? 6.712 -16.868 8.065 1.00 91.69 98 SER A N 1
ATOM 744 C CA . SER A 1 98 ? 8.182 -16.891 7.997 1.00 91.69 98 SER A CA 1
ATOM 745 C C . SER A 1 98 ? 8.727 -17.068 6.570 1.00 91.69 98 SER A C 1
ATOM 747 O O . SER A 1 98 ? 9.933 -17.005 6.358 1.00 91.69 98 SER A O 1
ATOM 749 N N . PHE A 1 99 ? 7.850 -17.260 5.579 1.00 93.81 99 PHE A N 1
ATOM 750 C CA . PHE A 1 99 ? 8.212 -17.491 4.173 1.00 93.81 99 PHE A CA 1
ATOM 751 C C . PHE A 1 99 ? 8.008 -16.251 3.289 1.00 93.81 99 PHE A C 1
ATOM 753 O O . PHE A 1 99 ? 7.935 -16.359 2.069 1.00 93.81 99 PHE A O 1
ATOM 760 N N . GLY A 1 100 ? 7.887 -15.065 3.893 1.00 91.31 100 GLY A N 1
ATOM 761 C CA . GLY A 1 100 ? 7.751 -13.798 3.165 1.00 91.31 100 GLY A CA 1
ATOM 762 C C . GLY A 1 100 ? 6.318 -13.403 2.793 1.00 91.31 100 GLY A C 1
ATOM 763 O O . GLY A 1 100 ? 6.119 -12.322 2.245 1.00 91.31 100 GLY A O 1
ATOM 764 N N . ASN A 1 101 ? 5.307 -14.197 3.153 1.00 94.75 101 ASN A N 1
ATOM 765 C CA . ASN A 1 101 ? 3.896 -13.839 2.972 1.00 94.75 101 ASN A CA 1
ATOM 766 C C . ASN A 1 101 ? 3.398 -12.979 4.147 1.00 94.75 101 ASN A C 1
ATOM 768 O O . ASN A 1 101 ? 2.554 -13.406 4.925 1.00 94.75 101 ASN A O 1
ATOM 772 N N . LEU A 1 102 ? 3.968 -11.780 4.321 1.00 94.56 102 LEU A N 1
ATOM 773 C CA . LEU A 1 102 ? 3.646 -10.884 5.449 1.00 94.56 102 LEU A CA 1
ATOM 774 C C . LEU A 1 102 ? 2.237 -10.280 5.372 1.00 94.56 102 LEU A C 1
ATOM 776 O O . LEU A 1 102 ? 1.730 -9.763 6.369 1.00 94.56 102 LEU A O 1
ATOM 780 N N . ILE A 1 103 ? 1.631 -10.310 4.186 1.00 95.44 103 ILE A N 1
ATOM 781 C CA . ILE A 1 103 ? 0.257 -9.889 3.930 1.00 95.44 103 ILE A CA 1
ATOM 782 C C . ILE A 1 103 ? -0.412 -10.859 2.959 1.00 95.44 103 ILE A C 1
ATOM 784 O O . ILE A 1 103 ? 0.264 -11.428 2.101 1.00 95.44 103 ILE A O 1
ATOM 788 N N . LEU A 1 10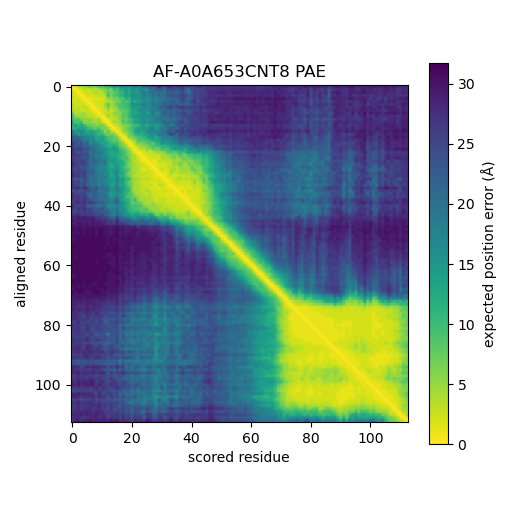4 ? -1.734 -10.996 3.053 1.00 95.75 104 LEU A N 1
ATOM 789 C CA . LEU A 1 104 ? -2.535 -11.730 2.075 1.00 95.75 104 LEU A CA 1
ATOM 790 C C . LEU A 1 104 ? -3.643 -10.863 1.482 1.00 95.75 104 LEU A C 1
ATOM 792 O O . LEU A 1 104 ? -4.310 -10.152 2.240 1.00 95.75 104 LEU A O 1
ATOM 796 N N . PRO A 1 105 ? -3.887 -10.959 0.162 1.00 95.56 105 PRO A N 1
ATOM 797 C CA . PRO A 1 105 ? -5.096 -10.425 -0.439 1.00 95.56 105 PRO A CA 1
ATOM 798 C C . PRO A 1 105 ? -6.304 -11.245 0.026 1.00 95.56 105 PRO A C 1
ATOM 800 O O . PRO A 1 105 ? -6.272 -12.477 0.035 1.00 95.56 105 PRO A O 1
ATOM 803 N N . VAL A 1 106 ? -7.377 -10.564 0.408 1.00 95.50 106 VAL A N 1
ATOM 804 C CA . VAL A 1 106 ? -8.623 -11.181 0.878 1.00 95.50 106 VAL A CA 1
ATOM 805 C C . VAL A 1 106 ? -9.830 -10.502 0.247 1.00 95.50 106 VAL A C 1
ATOM 807 O O . VAL A 1 106 ? -9.728 -9.422 -0.330 1.00 95.50 106 VAL A O 1
ATOM 810 N N . LEU A 1 107 ? -10.997 -11.127 0.373 1.00 94.69 107 LEU A N 1
ATOM 811 C CA . LEU A 1 107 ? -12.257 -10.454 0.083 1.00 94.69 107 LEU A CA 1
ATOM 812 C C . LEU A 1 107 ? -12.604 -9.474 1.219 1.00 94.69 107 LEU A C 1
ATOM 814 O O . LEU A 1 107 ? -12.284 -9.759 2.380 1.00 94.69 107 LEU A O 1
ATOM 818 N N . PRO A 1 108 ? -13.266 -8.342 0.910 1.00 92.62 108 PRO A N 1
ATOM 819 C CA . PRO A 1 108 ? -13.786 -7.446 1.934 1.00 92.62 108 PRO A CA 1
ATOM 820 C C . PRO A 1 108 ? -14.676 -8.212 2.919 1.00 92.62 108 PRO A C 1
ATOM 822 O O . PRO A 1 108 ? -15.554 -8.975 2.513 1.00 92.62 108 PRO A O 1
ATOM 825 N N . ARG A 1 109 ? -14.447 -8.003 4.217 1.00 86.56 109 ARG A N 1
ATOM 826 C CA . ARG A 1 109 ? -15.293 -8.544 5.285 1.00 86.56 109 ARG A CA 1
ATOM 827 C C . ARG A 1 109 ? -16.330 -7.497 5.663 1.00 86.56 109 ARG A C 1
ATOM 829 O O . ARG A 1 109 ? -15.982 -6.337 5.867 1.00 86.56 109 ARG A O 1
ATOM 836 N N . PHE A 1 110 ? -17.585 -7.913 5.761 1.00 88.06 110 PHE A N 1
ATOM 837 C CA . PHE A 1 110 ? -18.666 -7.086 6.278 1.00 88.06 110 PHE A CA 1
ATOM 838 C C . PHE A 1 110 ? -19.047 -7.627 7.650 1.00 88.06 110 PHE A C 1
ATOM 840 O O . PHE A 1 110 ? -19.347 -8.812 7.777 1.00 88.06 110 PHE A O 1
ATOM 847 N N . GLU A 1 111 ? -19.016 -6.776 8.669 1.00 83.31 111 GLU A N 1
ATOM 848 C CA . GLU A 1 111 ? -19.502 -7.147 9.995 1.00 83.31 111 GLU A CA 1
ATOM 849 C C . GLU A 1 111 ? -21.034 -7.233 9.949 1.00 83.31 111 GLU A C 1
ATOM 851 O O . GLU A 1 111 ? -21.708 -6.254 9.615 1.00 83.31 111 GLU A O 1
ATOM 856 N N . THR A 1 112 ? -21.595 -8.403 10.259 1.00 73.44 112 THR A N 1
ATOM 857 C CA . THR A 1 112 ? -23.031 -8.537 10.541 1.00 73.44 112 THR A CA 1
ATOM 858 C C . THR A 1 112 ? -23.316 -7.845 11.865 1.00 73.44 112 THR A C 1
ATOM 860 O O . THR A 1 112 ? -22.816 -8.270 12.904 1.00 73.44 112 THR A O 1
ATOM 863 N N . LYS A 1 113 ? -24.067 -6.746 11.797 1.00 61.41 113 LYS A N 1
ATOM 864 C CA . LYS A 1 113 ? -24.455 -5.933 12.948 1.00 61.41 113 LYS A CA 1
ATOM 865 C C . LYS A 1 113 ? -25.648 -6.528 13.685 1.00 61.41 113 LYS A C 1
ATOM 867 O O . LYS A 1 113 ? -26.536 -7.071 12.992 1.00 61.41 113 LYS A O 1
#

Sequence (113 aa):
MVYAYLYKIKGICKFMAFPQPNAQRELANRKILEELQLKKQLLLKQGVASTLNASSLPGIGSATVQSADGHSMNPLQRTALQTANAQSTGFFISQDSSFGNLILPVLPRFETK

Mean predicted aligned error: 18.91 Å

Radius of gyration: 23.09 Å; Cα contacts (8 Å, |Δi|>4): 44; chains: 1; bounding box: 50×35×75 Å